Protein AF-M7BBU1-F1 (afdb_monomer_lite)

Structure (mmCIF, N/CA/C/O backbone):
data_AF-M7BBU1-F1
#
_entry.id   AF-M7BBU1-F1
#
loop_
_atom_site.group_PDB
_atom_site.id
_atom_site.type_symbol
_atom_site.label_atom_id
_atom_site.label_alt_id
_atom_site.label_comp_id
_atom_site.label_asym_id
_atom_site.label_entity_id
_atom_site.label_seq_id
_atom_site.pdbx_PDB_ins_code
_atom_site.Cartn_x
_atom_site.Cartn_y
_atom_site.Cartn_z
_atom_site.occupancy
_atom_site.B_iso_or_equiv
_atom_site.auth_seq_id
_atom_site.auth_comp_id
_atom_site.auth_asym_id
_atom_site.auth_atom_id
_atom_site.pdbx_PDB_model_num
ATOM 1 N N . MET A 1 1 ? 10.034 12.066 3.804 1.00 81.50 1 MET A N 1
ATOM 2 C CA . MET A 1 1 ? 8.831 11.232 4.017 1.00 81.50 1 MET A CA 1
ATOM 3 C C . MET A 1 1 ? 8.615 10.298 2.846 1.00 81.50 1 MET A C 1
ATOM 5 O O . MET A 1 1 ? 8.547 9.100 3.058 1.00 81.50 1 MET A O 1
ATOM 9 N N . VAL A 1 2 ? 8.531 10.840 1.636 1.00 94.06 2 VAL A N 1
ATOM 10 C CA . VAL A 1 2 ? 8.353 10.080 0.398 1.00 94.06 2 VAL A CA 1
ATOM 11 C C . VAL A 1 2 ? 9.703 9.961 -0.321 1.00 94.06 2 VAL A C 1
ATOM 13 O O . VAL A 1 2 ? 10.517 10.882 -0.220 1.00 94.06 2 VAL A O 1
ATOM 16 N N . ILE A 1 3 ? 9.943 8.841 -0.999 1.00 96.50 3 ILE A N 1
ATOM 17 C CA . ILE A 1 3 ? 11.146 8.544 -1.791 1.00 96.50 3 ILE A CA 1
ATOM 18 C C . ILE A 1 3 ? 10.752 8.112 -3.211 1.00 96.50 3 ILE A C 1
ATOM 20 O O . ILE A 1 3 ? 9.645 7.626 -3.427 1.00 96.50 3 ILE A O 1
ATOM 24 N N . ASP A 1 4 ? 11.638 8.306 -4.191 1.00 96.50 4 ASP A N 1
ATOM 25 C CA . ASP A 1 4 ? 11.482 7.700 -5.524 1.00 96.50 4 ASP A CA 1
ATOM 26 C C . ASP A 1 4 ? 11.868 6.221 -5.416 1.00 96.50 4 ASP A C 1
ATOM 28 O O . ASP A 1 4 ? 13.013 5.911 -5.083 1.00 96.50 4 ASP A O 1
ATOM 32 N N . MET A 1 5 ? 10.915 5.319 -5.654 1.00 95.56 5 MET A N 1
ATOM 33 C CA . MET A 1 5 ? 11.134 3.872 -5.572 1.00 95.56 5 MET A CA 1
ATOM 34 C C . MET A 1 5 ? 10.614 3.203 -6.853 1.00 95.56 5 MET A C 1
ATOM 36 O O . MET A 1 5 ? 9.548 2.579 -6.854 1.00 95.56 5 MET A O 1
ATOM 40 N N . PRO A 1 6 ? 11.344 3.366 -7.972 1.00 95.06 6 PRO A N 1
ATOM 41 C CA . PRO A 1 6 ? 10.903 2.898 -9.275 1.00 95.06 6 PRO A CA 1
ATOM 42 C C . PRO A 1 6 ? 10.967 1.373 -9.390 1.00 95.06 6 PRO A C 1
ATOM 44 O O . PRO A 1 6 ? 11.639 0.681 -8.620 1.00 95.06 6 PRO A O 1
ATOM 47 N N . GLU A 1 7 ? 10.296 0.845 -10.405 1.00 93.75 7 GLU A N 1
ATOM 48 C CA . GLU A 1 7 ? 10.269 -0.588 -10.674 1.00 93.75 7 GLU A CA 1
ATOM 49 C C . GLU A 1 7 ? 11.316 -1.000 -11.689 1.00 93.75 7 GLU A C 1
ATOM 51 O O . GLU A 1 7 ? 11.536 -0.323 -12.695 1.00 93.75 7 GLU A O 1
ATOM 56 N N . HIS A 1 8 ? 11.927 -2.150 -11.431 1.00 93.31 8 HIS A N 1
ATOM 57 C CA . HIS A 1 8 ? 12.935 -2.743 -12.293 1.00 93.31 8 HIS A CA 1
ATOM 58 C C . HIS A 1 8 ? 12.365 -4.036 -12.864 1.00 93.31 8 HIS A C 1
ATOM 60 O O . HIS A 1 8 ? 12.436 -5.093 -12.238 1.00 93.31 8 HIS A O 1
ATOM 66 N N . ASN A 1 9 ? 11.753 -3.924 -14.040 1.00 91.06 9 ASN A N 1
ATOM 67 C CA . ASN A 1 9 ? 11.142 -5.055 -14.724 1.00 91.06 9 ASN A CA 1
ATOM 68 C C . ASN A 1 9 ? 12.140 -5.676 -15.714 1.00 91.06 9 ASN A C 1
ATOM 70 O O . ASN A 1 9 ? 12.871 -4.944 -16.387 1.00 91.06 9 ASN A O 1
ATOM 74 N N . PRO A 1 10 ? 12.182 -7.014 -15.848 1.00 92.19 10 PRO A N 1
ATOM 75 C CA . PRO A 1 10 ? 13.014 -7.664 -16.853 1.00 92.19 10 PRO A CA 1
ATOM 76 C C . PRO A 1 10 ? 12.683 -7.167 -18.266 1.00 92.19 10 PRO A C 1
ATOM 78 O O . PRO A 1 10 ? 11.543 -7.265 -18.710 1.00 92.19 10 PRO A O 1
ATOM 81 N N . GLY A 1 11 ? 13.692 -6.669 -18.979 1.00 92.81 11 GLY A N 1
ATOM 82 C CA . GLY A 1 11 ? 13.549 -6.146 -20.343 1.00 92.81 11 GLY A CA 1
ATOM 83 C C . GLY A 1 11 ? 13.423 -4.623 -20.431 1.00 92.81 11 GLY A C 1
ATOM 84 O O . GLY A 1 11 ? 13.694 -4.071 -21.496 1.00 92.81 11 GLY A O 1
ATOM 85 N N . ASP A 1 12 ? 13.122 -3.944 -19.324 1.00 92.25 12 ASP A N 1
ATOM 86 C CA . ASP A 1 12 ? 13.142 -2.486 -19.252 1.00 92.25 12 ASP A CA 1
ATOM 87 C C . ASP A 1 12 ? 14.516 -1.984 -18.789 1.00 92.25 12 ASP A C 1
ATOM 89 O O . ASP A 1 12 ? 15.180 -2.587 -17.944 1.00 92.25 12 ASP A O 1
ATOM 93 N N . MET A 1 13 ? 14.961 -0.855 -19.345 1.00 91.88 13 MET A N 1
ATOM 94 C CA . MET A 1 13 ? 16.196 -0.202 -18.909 1.00 91.88 13 MET A CA 1
ATOM 95 C C . MET A 1 13 ? 15.904 0.867 -17.855 1.00 91.88 13 MET A C 1
ATOM 97 O O . MET A 1 13 ? 15.121 1.787 -18.090 1.00 91.88 13 MET A O 1
ATOM 101 N N . GLY A 1 14 ? 16.614 0.792 -16.728 1.00 93.75 14 GLY A N 1
ATOM 102 C CA . GLY A 1 14 ? 16.510 1.759 -15.635 1.00 93.75 14 GLY A CA 1
ATOM 103 C C . GLY A 1 14 ? 15.270 1.567 -14.758 1.00 93.75 14 GLY A C 1
ATOM 104 O O . GLY A 1 14 ? 14.649 0.508 -14.751 1.00 93.75 14 GLY A O 1
ATOM 105 N N . GLY A 1 15 ? 14.941 2.604 -13.987 1.00 93.56 15 GLY A N 1
ATOM 106 C CA . GLY A 1 15 ? 13.779 2.621 -13.105 1.00 93.56 15 GLY A CA 1
ATOM 107 C C . GLY A 1 15 ? 12.522 3.093 -13.834 1.00 93.56 15 GLY A C 1
ATOM 108 O O . GLY A 1 15 ? 12.443 4.240 -14.278 1.00 93.56 15 GLY A O 1
ATOM 109 N N . THR A 1 16 ? 11.526 2.219 -13.925 1.00 94.75 16 THR A N 1
ATOM 110 C CA . THR A 1 16 ? 10.236 2.496 -14.565 1.00 94.75 16 THR A CA 1
ATOM 111 C C . THR A 1 16 ? 9.189 2.997 -13.567 1.00 94.75 16 THR A C 1
ATOM 113 O O . THR A 1 16 ? 9.319 2.843 -12.351 1.00 94.75 16 THR A O 1
ATOM 116 N N . MET A 1 17 ? 8.137 3.637 -14.085 1.00 94.81 17 MET A N 1
ATOM 117 C CA . MET A 1 17 ? 6.974 4.034 -13.289 1.00 94.81 17 MET A CA 1
ATOM 118 C C . MET A 1 17 ? 6.185 2.801 -12.848 1.00 94.81 17 MET A C 1
ATOM 120 O O . MET A 1 17 ? 5.950 1.907 -13.660 1.00 94.81 17 MET A O 1
ATOM 124 N N . ARG A 1 18 ? 5.667 2.810 -11.615 1.00 95.38 18 ARG A N 1
ATOM 125 C CA . ARG A 1 18 ? 4.660 1.840 -11.185 1.00 95.38 18 ARG A CA 1
ATOM 126 C C . ARG A 1 18 ? 3.361 2.134 -11.923 1.00 95.38 18 ARG A C 1
ATOM 128 O O . ARG A 1 18 ? 2.626 3.076 -11.611 1.00 95.38 18 ARG A O 1
ATOM 135 N N . LEU A 1 19 ? 3.133 1.356 -12.975 1.00 95.62 19 LEU A N 1
ATOM 136 C CA . LEU A 1 19 ? 2.059 1.565 -13.935 1.00 95.62 19 LEU A CA 1
ATOM 137 C C . LEU A 1 19 ? 1.244 0.285 -14.130 1.00 95.62 19 LEU A C 1
ATOM 139 O O . LEU A 1 19 ? 1.791 -0.817 -14.221 1.00 95.62 19 LEU A O 1
ATOM 143 N N . GLY A 1 20 ? -0.072 0.449 -14.251 1.00 96.06 20 GLY A N 1
ATOM 144 C CA . GLY A 1 20 ? -0.993 -0.628 -14.604 1.00 96.06 20 GLY A CA 1
ATOM 145 C C . GLY A 1 20 ? -1.667 -1.274 -13.400 1.00 96.06 20 GLY A C 1
ATOM 146 O O . GLY A 1 20 ? -1.657 -0.729 -12.300 1.00 96.06 20 GLY A O 1
ATOM 147 N N . LYS A 1 21 ? -2.318 -2.413 -13.644 1.00 97.44 21 LYS A N 1
ATOM 148 C CA . LYS A 1 21 ? -3.099 -3.136 -12.638 1.00 97.44 21 LYS A CA 1
ATOM 149 C C . LYS A 1 21 ? -2.161 -3.802 -11.631 1.00 97.44 21 LYS A C 1
ATOM 151 O O . LYS A 1 21 ? -1.306 -4.579 -12.050 1.00 97.44 21 LYS A O 1
ATOM 156 N N . ARG A 1 22 ? -2.318 -3.510 -10.339 1.00 97.25 22 ARG A N 1
ATOM 157 C CA . ARG A 1 22 ? -1.552 -4.111 -9.237 1.00 97.25 22 ARG A CA 1
ATOM 158 C C . ARG A 1 22 ? -2.477 -4.601 -8.149 1.00 97.25 22 ARG A C 1
ATOM 160 O O . ARG A 1 22 ? -3.561 -4.063 -7.962 1.00 97.25 22 ARG A O 1
ATOM 167 N N . ARG A 1 23 ? -2.023 -5.638 -7.456 1.00 98.19 23 ARG A N 1
ATOM 168 C CA . ARG A 1 23 ? -2.718 -6.202 -6.311 1.00 98.19 23 ARG A CA 1
ATOM 169 C C . ARG A 1 23 ? -2.256 -5.513 -5.036 1.00 98.19 23 ARG A C 1
ATOM 171 O O . ARG A 1 23 ? -1.056 -5.475 -4.763 1.00 98.19 23 ARG A O 1
ATOM 178 N N . THR A 1 24 ? -3.225 -5.067 -4.254 1.00 98.50 24 THR A N 1
ATOM 179 C CA . THR A 1 24 ? -3.037 -4.536 -2.908 1.00 98.50 24 THR A CA 1
ATOM 180 C C . THR A 1 24 ? -3.747 -5.455 -1.929 1.00 98.50 24 THR A C 1
ATOM 182 O O . THR A 1 24 ? -4.940 -5.708 -2.067 1.00 98.50 24 THR A O 1
ATOM 185 N N . VAL A 1 25 ? -3.008 -5.979 -0.959 1.00 98.50 25 VAL A N 1
ATOM 186 C CA . VAL A 1 25 ? -3.489 -6.915 0.058 1.00 98.50 25 VAL A CA 1
ATOM 187 C C . VAL A 1 25 ? -3.830 -6.136 1.323 1.00 98.50 25 VAL A C 1
ATOM 189 O O . VAL A 1 25 ? -3.014 -5.337 1.800 1.00 98.50 25 VAL A O 1
ATOM 192 N N . PHE A 1 26 ? -5.017 -6.368 1.880 1.00 98.31 26 PHE A N 1
ATOM 193 C CA . PHE A 1 26 ? -5.406 -5.777 3.156 1.00 98.31 26 PHE A CA 1
ATOM 194 C C . PHE A 1 26 ? -4.649 -6.437 4.315 1.00 98.31 26 PHE A C 1
ATOM 196 O O . PHE A 1 26 ? -4.406 -7.641 4.339 1.00 98.31 26 PHE A O 1
ATOM 203 N N . LYS A 1 27 ? -4.244 -5.628 5.296 1.00 96.50 27 LYS A N 1
ATOM 204 C CA . LYS A 1 27 ? -3.483 -6.064 6.479 1.00 96.50 27 LYS A CA 1
ATOM 205 C C . LYS A 1 27 ? -4.339 -6.240 7.729 1.00 96.50 27 LYS A C 1
ATOM 207 O O . LYS A 1 27 ? -3.851 -6.798 8.706 1.00 96.50 27 LYS A O 1
ATOM 212 N N . THR A 1 28 ? -5.568 -5.741 7.709 1.00 94.62 28 THR A N 1
ATOM 213 C CA . THR A 1 28 ? -6.494 -5.753 8.841 1.00 94.62 28 THR A CA 1
ATOM 214 C C . THR A 1 28 ? -7.916 -5.967 8.341 1.00 94.62 28 THR A C 1
ATOM 216 O O . THR A 1 28 ? -8.280 -5.491 7.264 1.00 94.62 28 THR A O 1
ATOM 219 N N . GLU A 1 29 ? -8.723 -6.660 9.139 1.00 94.81 29 GLU A N 1
ATOM 220 C CA . GLU A 1 29 ? -10.165 -6.772 8.913 1.00 94.81 29 GLU A CA 1
ATOM 221 C C . GLU A 1 29 ? -10.899 -5.478 9.293 1.00 94.81 29 GLU A C 1
ATOM 223 O O . GLU A 1 29 ? -11.959 -5.165 8.750 1.00 94.81 29 GLU A O 1
ATOM 228 N N . ASP A 1 30 ? -10.306 -4.691 10.194 1.00 94.50 30 ASP A N 1
ATOM 229 C CA . ASP A 1 30 ? -10.816 -3.385 10.597 1.00 94.50 30 ASP A CA 1
ATOM 230 C C . ASP A 1 30 ? -10.319 -2.288 9.650 1.00 94.50 30 ASP A C 1
ATOM 232 O O . ASP A 1 30 ? -9.487 -1.455 10.001 1.00 94.50 30 ASP A O 1
ATOM 236 N N . SER A 1 31 ? -10.798 -2.343 8.409 1.00 96.44 31 SER A N 1
ATOM 237 C CA . SER A 1 31 ? -10.626 -1.289 7.410 1.00 96.44 31 SER A CA 1
ATOM 238 C C . SER A 1 31 ? -11.993 -0.883 6.878 1.00 96.44 31 SER A C 1
ATOM 240 O O . SER A 1 31 ? -12.823 -1.728 6.527 1.00 96.44 31 SER A O 1
ATOM 242 N N . VAL A 1 32 ? -12.241 0.425 6.812 1.00 96.12 32 VAL A N 1
ATOM 243 C CA . VAL A 1 32 ? -13.453 0.957 6.174 1.00 96.12 32 VAL A CA 1
ATOM 244 C C . VAL A 1 32 ? -13.440 0.614 4.689 1.00 96.12 32 VAL A C 1
ATOM 246 O O . VAL A 1 32 ? -14.460 0.185 4.151 1.00 96.12 32 VAL A O 1
ATOM 249 N N . LEU A 1 33 ? -12.284 0.758 4.036 1.00 97.12 33 LEU A N 1
ATOM 250 C CA . LEU A 1 33 ? -12.165 0.482 2.612 1.00 97.12 33 LEU A CA 1
ATOM 251 C C . LEU A 1 33 ? -12.401 -1.000 2.299 1.00 97.12 33 LEU A C 1
ATOM 253 O O . LEU A 1 33 ? -13.145 -1.299 1.371 1.00 97.12 33 LEU A O 1
ATOM 257 N N . ARG A 1 34 ? -11.863 -1.926 3.102 1.00 97.81 34 ARG A N 1
ATOM 258 C CA . ARG A 1 34 ? -12.116 -3.368 2.938 1.00 97.81 34 ARG A CA 1
ATOM 259 C C . ARG A 1 34 ? -13.611 -3.701 2.959 1.00 97.81 34 ARG A C 1
ATOM 261 O O . ARG A 1 34 ? -14.092 -4.403 2.073 1.00 97.81 34 ARG A O 1
ATOM 268 N N . LYS A 1 35 ? -14.358 -3.132 3.908 1.00 97.69 35 LYS A N 1
ATOM 269 C CA . LYS A 1 35 ? -15.817 -3.315 4.008 1.00 97.69 35 LYS A CA 1
ATOM 270 C C . LYS A 1 35 ? -16.543 -2.803 2.760 1.00 97.69 35 LYS A C 1
ATOM 272 O O . LYS A 1 35 ? -17.483 -3.435 2.290 1.00 97.69 35 LYS A O 1
ATOM 277 N N . LEU A 1 36 ? -16.089 -1.685 2.184 1.00 97.88 36 LEU A N 1
ATOM 278 C CA . LEU A 1 36 ? -16.648 -1.145 0.936 1.00 97.88 36 LEU A CA 1
ATOM 279 C C . LEU A 1 36 ? -16.370 -2.037 -0.281 1.00 97.88 36 LEU A C 1
ATOM 281 O O . LEU A 1 36 ? -17.187 -2.077 -1.197 1.00 97.88 36 LEU A O 1
ATOM 285 N N . TYR A 1 37 ? -15.256 -2.768 -0.276 1.00 97.12 37 TYR A N 1
ATOM 286 C CA . TYR A 1 37 ? -14.922 -3.759 -1.302 1.00 97.12 37 TYR A CA 1
ATOM 287 C C . TYR A 1 37 ? -15.529 -5.148 -1.046 1.00 97.12 37 TYR A C 1
ATOM 289 O O . TYR A 1 37 ? -15.212 -6.081 -1.776 1.00 97.12 37 TYR A O 1
ATOM 297 N N . GLY A 1 38 ? -16.421 -5.300 -0.061 1.00 97.69 38 GLY A N 1
ATOM 298 C CA . GLY A 1 38 ? -17.111 -6.567 0.201 1.00 97.69 38 GLY A CA 1
ATOM 299 C C . GLY A 1 38 ? -16.307 -7.563 1.037 1.00 97.69 38 GLY A C 1
ATOM 300 O O . GLY A 1 38 ? -16.484 -8.764 0.876 1.00 97.69 38 GLY A O 1
ATOM 301 N N . ASP A 1 39 ? -15.437 -7.068 1.922 1.00 97.69 39 ASP A N 1
ATOM 302 C CA . ASP A 1 39 ? -14.622 -7.873 2.843 1.00 97.69 39 ASP A CA 1
ATOM 303 C C . ASP A 1 39 ? -13.596 -8.806 2.170 1.00 97.69 39 ASP A C 1
ATOM 305 O O . ASP A 1 39 ? -13.077 -9.731 2.794 1.00 97.69 39 ASP A O 1
ATOM 309 N N . GLU A 1 40 ? -13.230 -8.510 0.923 1.00 97.56 40 GLU A N 1
ATOM 310 C CA . GLU A 1 40 ? -12.171 -9.204 0.187 1.00 97.56 40 GLU A CA 1
ATOM 311 C C . GLU A 1 40 ? -10.790 -9.040 0.855 1.00 97.56 40 GLU A C 1
ATOM 313 O O . GLU A 1 40 ? -10.487 -8.027 1.496 1.00 97.56 40 GLU A O 1
ATOM 318 N N . ASP A 1 41 ? -9.913 -10.030 0.678 1.00 97.62 41 ASP A N 1
ATOM 319 C CA . ASP A 1 41 ? -8.545 -10.005 1.228 1.00 97.62 41 ASP A CA 1
ATOM 320 C C . ASP A 1 41 ? -7.597 -9.107 0.419 1.00 97.62 41 ASP A C 1
ATOM 322 O O . ASP A 1 41 ? -6.551 -8.662 0.905 1.00 97.62 41 ASP A O 1
ATOM 326 N N . PHE A 1 42 ? -7.946 -8.832 -0.837 1.00 98.25 42 PHE A N 1
ATOM 327 C CA . PHE A 1 42 ? -7.169 -7.985 -1.727 1.00 98.25 42 PHE A CA 1
ATOM 328 C C . PHE A 1 42 ? -8.060 -7.259 -2.732 1.00 98.25 42 PHE A C 1
ATOM 330 O O . PHE A 1 42 ? -9.156 -7.700 -3.062 1.00 98.25 42 PHE A O 1
ATOM 337 N N . VAL A 1 43 ? -7.533 -6.169 -3.279 1.00 98.12 43 VAL A N 1
ATOM 338 C CA . VAL A 1 43 ? -8.120 -5.438 -4.406 1.00 98.12 43 VAL A CA 1
ATOM 339 C C . VAL A 1 43 ? -7.100 -5.315 -5.522 1.00 98.12 43 VAL A C 1
ATOM 341 O O . VAL A 1 43 ? -5.889 -5.379 -5.290 1.00 98.12 43 VAL A O 1
ATOM 344 N N . GLU A 1 44 ? -7.577 -5.155 -6.752 1.00 98.19 44 GLU A N 1
ATOM 345 C CA . GLU A 1 44 ? -6.705 -4.947 -7.899 1.00 98.19 44 GLU A CA 1
ATOM 346 C C . GLU A 1 44 ? -7.047 -3.645 -8.613 1.00 98.19 44 GLU A C 1
ATOM 348 O O . GLU A 1 44 ? -8.024 -3.570 -9.353 1.00 98.19 44 GLU A O 1
ATOM 353 N N . GLU A 1 45 ? -6.192 -2.644 -8.434 1.00 98.12 45 GLU A N 1
ATOM 354 C CA . GLU A 1 45 ? -6.419 -1.284 -8.915 1.00 98.12 45 GLU A CA 1
ATOM 355 C C . GLU A 1 45 ? -5.319 -0.822 -9.870 1.00 98.12 45 GLU A C 1
ATOM 357 O O . GLU A 1 45 ? -4.282 -1.471 -10.036 1.00 98.12 45 GLU A O 1
ATOM 362 N N . ARG A 1 46 ? -5.560 0.289 -10.574 1.00 97.81 46 ARG A N 1
ATOM 363 C CA . ARG A 1 46 ? -4.591 0.852 -11.525 1.00 97.81 46 ARG A CA 1
ATOM 364 C C . ARG A 1 46 ? -3.690 1.875 -10.843 1.00 97.81 46 ARG A C 1
ATOM 366 O O . ARG A 1 46 ? -4.154 2.913 -10.389 1.00 97.81 46 ARG A O 1
ATOM 373 N N . HIS A 1 47 ? -2.386 1.630 -10.891 1.00 97.62 47 HIS A N 1
ATOM 374 C CA . HIS A 1 47 ? -1.361 2.538 -10.389 1.00 97.62 47 HIS A CA 1
ATOM 375 C C . HIS A 1 47 ? -0.771 3.339 -11.551 1.00 97.62 47 HIS A C 1
ATOM 377 O O . HIS A 1 47 ? -0.706 2.864 -12.692 1.00 97.62 47 HIS A O 1
ATOM 383 N N . ARG A 1 48 ? -0.372 4.578 -11.264 1.00 96.81 48 ARG A N 1
ATOM 384 C CA . ARG A 1 48 ? 0.376 5.450 -12.177 1.00 96.81 48 ARG A CA 1
ATOM 385 C C . ARG A 1 48 ? 1.147 6.482 -11.362 1.00 96.81 48 ARG A C 1
ATOM 387 O O . ARG A 1 48 ? 0.788 7.657 -11.327 1.00 96.81 48 ARG A O 1
ATOM 394 N N . HIS A 1 49 ? 2.179 6.027 -10.665 1.00 96.69 49 HIS A N 1
ATOM 395 C CA . HIS A 1 49 ? 3.013 6.876 -9.816 1.00 96.69 49 HIS A CA 1
ATOM 396 C C . HIS A 1 49 ? 4.442 6.318 -9.713 1.00 96.69 49 HIS A C 1
ATOM 398 O O . HIS A 1 49 ? 4.752 5.264 -10.266 1.00 96.69 49 HIS A O 1
ATOM 404 N N . ARG A 1 50 ? 5.350 7.088 -9.112 1.00 95.56 50 ARG A N 1
ATOM 405 C CA . ARG A 1 50 ? 6.774 6.725 -8.939 1.00 95.56 50 ARG A CA 1
ATOM 406 C C . ARG A 1 50 ? 7.245 6.773 -7.491 1.00 95.56 50 ARG A C 1
ATOM 408 O O . ARG A 1 50 ? 8.313 6.269 -7.161 1.00 95.56 50 ARG A O 1
ATOM 415 N N . TYR A 1 51 ? 6.483 7.472 -6.668 1.00 96.88 51 TYR A N 1
ATOM 416 C CA . TYR A 1 51 ? 6.910 7.896 -5.359 1.00 96.88 51 TYR A CA 1
ATOM 417 C C . TYR A 1 51 ? 6.173 7.083 -4.313 1.00 96.88 51 TYR A C 1
ATOM 419 O O . TYR A 1 51 ? 4.955 6.961 -4.380 1.00 96.88 51 TYR A O 1
ATOM 427 N N . GLU A 1 52 ? 6.922 6.592 -3.340 1.00 97.44 52 GLU A N 1
ATOM 428 C CA . GLU A 1 52 ? 6.429 5.715 -2.287 1.00 97.44 52 GLU A CA 1
ATOM 429 C C . GLU A 1 52 ? 6.770 6.316 -0.925 1.00 97.44 52 GLU A C 1
ATOM 431 O O . GLU A 1 52 ? 7.732 7.082 -0.782 1.00 97.44 52 GLU A O 1
ATOM 436 N N . VAL A 1 53 ? 6.000 5.980 0.110 1.00 96.94 53 VAL A N 1
ATOM 437 C CA . VAL A 1 53 ? 6.406 6.319 1.480 1.00 96.94 53 VAL A CA 1
ATOM 438 C C . VAL A 1 53 ? 7.717 5.602 1.811 1.00 96.94 53 VAL A C 1
ATOM 440 O O . VAL A 1 53 ? 7.874 4.432 1.477 1.00 96.94 53 VAL A O 1
ATOM 443 N N . ASN A 1 54 ? 8.663 6.287 2.464 1.00 96.50 54 ASN A N 1
ATOM 444 C CA . ASN A 1 54 ? 9.876 5.633 2.953 1.00 96.50 54 ASN A CA 1
ATOM 445 C C . ASN A 1 54 ? 9.480 4.570 4.001 1.00 96.50 54 ASN A C 1
ATOM 447 O O . ASN A 1 54 ? 8.953 4.965 5.049 1.00 96.50 54 ASN A O 1
A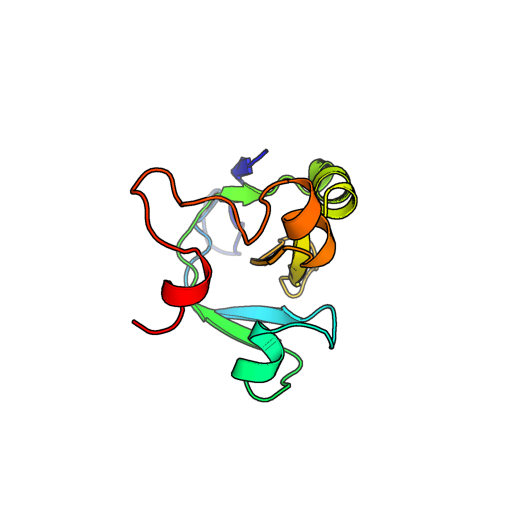TOM 451 N N . PRO A 1 55 ? 9.759 3.270 3.770 1.00 94.12 55 PRO A N 1
ATOM 452 C CA . PRO A 1 55 ? 9.465 2.203 4.727 1.00 94.12 55 PRO A CA 1
ATOM 453 C C . PRO A 1 55 ? 10.079 2.438 6.113 1.00 94.12 55 PRO A C 1
ATOM 455 O O . PRO A 1 55 ? 9.491 2.058 7.118 1.00 94.12 55 PRO A O 1
ATOM 458 N N . GLU A 1 56 ? 11.216 3.135 6.200 1.00 95.62 56 GLU A N 1
ATOM 459 C CA . GLU A 1 56 ? 11.863 3.466 7.479 1.00 95.62 56 GLU A CA 1
ATOM 460 C C . GLU A 1 56 ? 11.030 4.417 8.354 1.00 95.62 56 GLU A C 1
ATOM 462 O O . GLU A 1 56 ? 11.237 4.494 9.562 1.00 95.62 56 GLU A O 1
ATOM 467 N N . LEU A 1 57 ? 10.091 5.158 7.758 1.00 95.00 57 LEU A N 1
ATOM 468 C CA . LEU A 1 57 ? 9.272 6.147 8.458 1.00 95.00 57 LEU A CA 1
ATOM 469 C C . LEU A 1 57 ? 7.872 5.632 8.807 1.00 95.00 57 LEU A C 1
ATOM 471 O O . LEU A 1 57 ? 7.131 6.342 9.485 1.00 95.00 57 LEU A O 1
ATOM 475 N N . THR A 1 58 ? 7.486 4.428 8.369 1.00 94.19 58 THR A N 1
ATOM 476 C CA . THR A 1 58 ? 6.110 3.935 8.545 1.00 94.19 58 THR A CA 1
ATOM 477 C C . THR A 1 58 ? 5.746 3.772 10.015 1.00 94.19 58 THR A C 1
ATOM 479 O O . THR A 1 58 ? 4.655 4.176 10.406 1.00 94.19 58 THR A O 1
ATOM 482 N N . GLY A 1 59 ? 6.681 3.299 10.847 1.00 94.19 59 GLY A N 1
ATOM 483 C CA . GLY A 1 59 ? 6.466 3.174 12.293 1.00 94.19 59 GLY A CA 1
ATOM 484 C C . GLY A 1 59 ? 6.122 4.512 12.956 1.00 94.19 59 GLY A C 1
ATOM 485 O O . GLY A 1 59 ? 5.153 4.599 13.702 1.00 94.19 59 GLY A O 1
ATOM 486 N N . CYS A 1 60 ? 6.824 5.592 12.595 1.00 94.44 60 CYS A N 1
ATOM 487 C CA . CYS A 1 60 ? 6.550 6.930 13.132 1.00 94.44 60 CYS A CA 1
ATOM 488 C C . CYS A 1 60 ? 5.161 7.472 12.750 1.00 94.44 60 CYS A C 1
ATOM 490 O O . CYS A 1 60 ? 4.639 8.358 13.431 1.00 94.44 60 CYS A O 1
ATOM 492 N N . PHE A 1 61 ? 4.588 7.008 11.636 1.00 93.81 61 PHE A N 1
ATOM 493 C CA . PHE A 1 61 ? 3.230 7.365 11.225 1.00 93.81 61 PHE A CA 1
ATOM 494 C C . PHE A 1 61 ? 2.184 6.531 11.961 1.00 93.81 61 PHE A C 1
ATOM 496 O O . PHE A 1 61 ? 1.205 7.094 12.452 1.00 93.81 61 PHE A O 1
ATOM 503 N N . GLU A 1 62 ? 2.423 5.227 12.097 1.00 93.56 62 GLU A N 1
ATOM 504 C CA . GLU A 1 62 ? 1.535 4.316 12.824 1.00 93.56 62 GLU A CA 1
ATOM 505 C C . GLU A 1 62 ? 1.436 4.694 14.310 1.00 93.56 62 GLU A C 1
ATOM 507 O O . GLU A 1 62 ? 0.332 4.750 14.844 1.00 93.56 62 GLU A O 1
ATOM 512 N N . GLU A 1 63 ? 2.547 5.081 14.950 1.00 93.06 63 GLU A N 1
ATOM 513 C CA . GLU A 1 63 ? 2.569 5.614 16.327 1.00 93.06 63 GLU A CA 1
ATOM 514 C C . GLU A 1 63 ? 1.699 6.869 16.510 1.00 93.06 63 GLU A C 1
ATOM 516 O O . GLU A 1 63 ? 1.228 7.154 17.608 1.00 93.06 63 GLU A O 1
ATOM 521 N N . LYS A 1 64 ? 1.481 7.628 15.432 1.00 91.81 64 LYS A N 1
ATOM 522 C CA . LYS A 1 64 ? 0.651 8.842 15.412 1.00 91.81 64 LYS A CA 1
ATOM 523 C C . LYS A 1 64 ? -0.754 8.585 14.866 1.00 91.81 64 LYS A C 1
ATOM 525 O O . LYS A 1 64 ? -1.450 9.537 14.515 1.00 91.81 64 LYS A O 1
ATOM 530 N N . GLY A 1 65 ? -1.160 7.320 14.762 1.00 92.00 65 GLY A N 1
ATOM 531 C CA . GLY A 1 65 ? -2.504 6.909 14.359 1.00 92.00 65 GLY A CA 1
ATOM 532 C C . GLY A 1 65 ? -2.758 6.814 12.864 1.00 92.00 65 GLY A C 1
ATOM 533 O O . GLY A 1 65 ? -3.896 6.558 12.473 1.00 92.00 65 GLY A O 1
ATOM 534 N N . LEU A 1 66 ? -1.751 7.025 12.015 1.00 93.94 66 LEU A N 1
ATOM 535 C CA . LEU A 1 66 ? -1.892 6.814 10.578 1.00 93.94 66 LEU A CA 1
ATOM 536 C C . LEU A 1 66 ? -1.576 5.348 10.260 1.00 93.94 66 LEU A C 1
ATOM 538 O O . LEU A 1 66 ? -0.417 4.965 10.121 1.00 93.94 66 LEU A O 1
ATOM 542 N N . LYS A 1 67 ? -2.617 4.520 10.180 1.00 95.0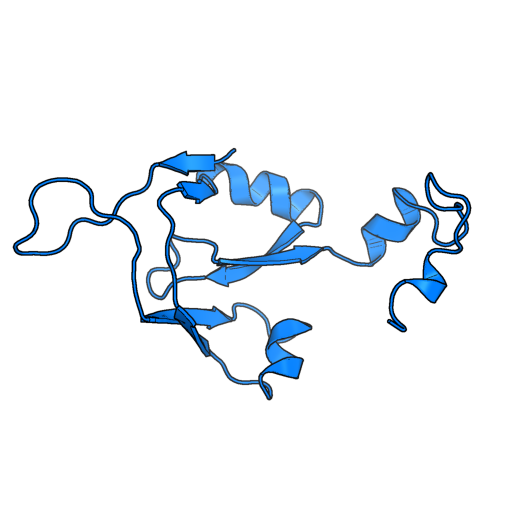6 67 LYS A N 1
ATOM 543 C CA . LYS A 1 67 ? -2.506 3.069 10.004 1.00 95.06 67 LYS A CA 1
ATOM 544 C C . LYS A 1 67 ? -2.368 2.715 8.526 1.00 95.06 67 LYS A C 1
ATOM 546 O O . LYS A 1 67 ? -3.182 3.144 7.710 1.00 95.06 67 LYS A O 1
ATOM 551 N N . PHE A 1 68 ? -1.387 1.885 8.175 1.00 96.62 68 PHE A N 1
ATOM 552 C CA . PHE A 1 68 ? -1.253 1.338 6.821 1.00 96.62 68 PHE A CA 1
ATOM 553 C C . PHE A 1 68 ? -2.061 0.043 6.688 1.00 96.62 68 PHE A C 1
ATOM 555 O O . PHE A 1 68 ? -1.613 -1.036 7.082 1.00 96.62 68 PHE A O 1
ATOM 562 N N . VAL A 1 69 ? -3.266 0.151 6.131 1.00 97.50 69 VAL A N 1
ATOM 563 C CA . VAL A 1 69 ? -4.234 -0.955 6.050 1.00 97.50 69 VAL A CA 1
ATOM 564 C C . VAL A 1 69 ? -4.101 -1.796 4.782 1.00 97.50 69 VAL A C 1
ATOM 566 O O . VAL A 1 69 ? -4.638 -2.899 4.740 1.00 97.50 69 VAL A O 1
ATOM 569 N N . GLY A 1 70 ? -3.372 -1.320 3.769 1.00 97.69 70 GLY A N 1
ATOM 570 C CA . GLY A 1 70 ? -3.143 -2.042 2.516 1.00 97.69 70 GLY A CA 1
ATOM 571 C C . GLY A 1 70 ? -1.699 -1.936 2.042 1.00 97.69 70 GLY A C 1
ATOM 572 O O . GLY A 1 70 ? -1.088 -0.869 2.139 1.00 97.69 70 GLY A O 1
ATOM 573 N N . ARG A 1 71 ? -1.151 -3.045 1.537 1.00 97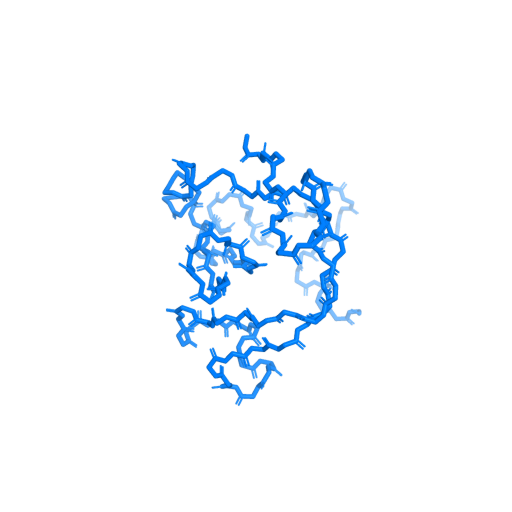.75 71 ARG A N 1
ATOM 574 C CA . ARG A 1 71 ? 0.239 -3.148 1.060 1.00 97.75 71 ARG A CA 1
ATOM 575 C C . ARG A 1 71 ? 0.319 -3.895 -0.263 1.00 97.75 71 ARG A C 1
ATOM 577 O O . ARG A 1 71 ? -0.589 -4.654 -0.596 1.00 97.75 71 ARG A O 1
ATOM 584 N N . ASP A 1 72 ? 1.409 -3.715 -0.998 1.00 96.88 72 ASP A N 1
ATOM 585 C CA . ASP A 1 72 ? 1.683 -4.563 -2.158 1.00 96.88 72 ASP A CA 1
ATOM 586 C C . ASP A 1 72 ? 1.950 -6.026 -1.753 1.00 96.88 72 ASP A C 1
ATOM 588 O O . ASP A 1 72 ? 2.080 -6.370 -0.576 1.00 96.88 72 ASP A O 1
ATOM 592 N N . THR A 1 73 ? 2.019 -6.918 -2.741 1.00 96.31 73 THR A N 1
ATOM 593 C CA . THR A 1 73 ? 2.202 -8.363 -2.519 1.00 96.31 73 THR A CA 1
ATOM 594 C C . THR A 1 73 ? 3.534 -8.722 -1.860 1.00 96.31 73 THR A C 1
ATOM 596 O O . THR A 1 73 ? 3.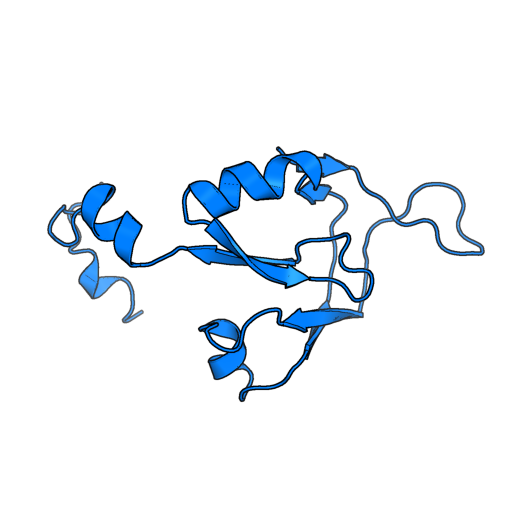635 -9.765 -1.223 1.00 96.31 73 THR A O 1
ATOM 599 N N . GLU A 1 74 ? 4.549 -7.872 -2.012 1.00 94.25 74 GLU A N 1
ATOM 600 C CA . GLU A 1 74 ? 5.867 -8.027 -1.383 1.00 94.25 74 GLU A CA 1
ATOM 601 C C . GLU A 1 74 ? 5.913 -7.409 0.026 1.00 94.25 74 GLU A C 1
ATOM 603 O O . GLU A 1 74 ? 6.845 -7.660 0.788 1.00 94.25 74 GLU A O 1
ATOM 608 N N . GLY A 1 75 ? 4.907 -6.608 0.392 1.00 92.94 75 GLY A N 1
ATOM 609 C CA . GLY A 1 75 ? 4.827 -5.886 1.659 1.00 92.94 75 GLY A CA 1
ATOM 610 C C . GLY A 1 75 ? 5.790 -4.702 1.777 1.00 92.94 75 GLY A C 1
ATOM 611 O O . GLY A 1 75 ? 5.933 -4.160 2.874 1.00 92.94 75 GLY A O 1
ATOM 612 N N . SER A 1 76 ? 6.445 -4.315 0.680 1.00 91.94 76 SER A N 1
ATOM 613 C CA . SER A 1 76 ? 7.452 -3.250 0.630 1.00 91.94 76 SER A CA 1
ATOM 614 C C . SER A 1 76 ? 6.832 -1.867 0.429 1.00 91.94 76 SER A C 1
ATOM 616 O O . SER A 1 76 ? 7.372 -0.873 0.913 1.00 91.94 76 SER A O 1
ATOM 618 N N . ARG A 1 77 ? 5.678 -1.804 -0.247 1.00 96.50 77 ARG A N 1
ATOM 619 C CA . ARG A 1 77 ? 4.949 -0.564 -0.535 1.00 96.50 77 ARG A CA 1
ATOM 620 C C . ARG A 1 77 ? 3.692 -0.493 0.306 1.00 96.50 77 ARG A C 1
ATOM 622 O O . ARG A 1 77 ? 2.918 -1.450 0.369 1.00 96.50 77 ARG A O 1
ATOM 629 N N . MET A 1 78 ? 3.485 0.659 0.933 1.00 97.44 78 MET A N 1
ATOM 630 C CA . MET A 1 78 ? 2.251 0.952 1.649 1.00 97.44 78 MET A CA 1
ATOM 631 C C . MET A 1 78 ? 1.296 1.685 0.709 1.00 97.44 78 MET A C 1
ATOM 633 O O . MET A 1 78 ? 1.600 2.786 0.262 1.00 97.44 78 MET A O 1
ATOM 637 N N . GLU A 1 79 ? 0.152 1.075 0.417 1.00 97.25 79 GLU A N 1
ATOM 638 C CA . GLU A 1 79 ? -0.737 1.506 -0.671 1.00 97.25 79 GLU A CA 1
ATOM 639 C C . GLU A 1 79 ? -2.005 2.197 -0.142 1.00 97.25 79 GLU A C 1
ATOM 641 O O . GLU A 1 79 ? -2.536 3.100 -0.784 1.00 97.25 79 GLU A O 1
ATOM 646 N N . ILE A 1 80 ? -2.501 1.794 1.037 1.00 98.00 80 ILE A N 1
ATOM 647 C CA . ILE A 1 80 ? -3.740 2.330 1.625 1.00 98.00 80 ILE A CA 1
ATOM 648 C C . ILE A 1 80 ? -3.483 2.735 3.078 1.00 98.00 80 ILE A C 1
ATOM 650 O O . ILE A 1 80 ? -2.970 1.938 3.869 1.00 98.00 80 ILE A O 1
ATOM 654 N N . ILE A 1 81 ? -3.882 3.961 3.428 1.00 96.81 81 ILE A N 1
ATOM 655 C CA . ILE A 1 81 ? -3.822 4.520 4.783 1.00 96.81 81 ILE A CA 1
ATOM 656 C C . ILE A 1 81 ? -5.219 4.807 5.327 1.00 96.81 81 ILE A C 1
ATOM 658 O O . ILE A 1 81 ? -6.088 5.282 4.599 1.00 96.81 81 ILE A O 1
ATOM 662 N N . GLU A 1 82 ? -5.407 4.586 6.623 1.00 95.81 82 GLU A N 1
ATOM 663 C CA . GLU A 1 82 ? -6.585 5.016 7.375 1.00 95.81 82 GLU A CA 1
ATOM 664 C C . GLU A 1 82 ? -6.144 5.726 8.661 1.00 95.81 82 GLU A C 1
ATOM 666 O O . GLU A 1 82 ? -5.161 5.344 9.297 1.00 95.81 82 GLU A O 1
ATOM 671 N N . LEU A 1 83 ? -6.856 6.790 9.039 1.00 93.56 83 LEU A N 1
ATOM 672 C CA . LEU A 1 83 ? -6.581 7.533 10.267 1.00 93.56 83 LEU A CA 1
ATOM 673 C C . LEU A 1 83 ? -7.407 6.964 11.422 1.00 93.56 83 LEU A C 1
ATOM 675 O O . LEU A 1 83 ? -8.618 6.771 11.304 1.00 93.56 83 LEU A O 1
ATOM 679 N N . GLU A 1 84 ? -6.763 6.745 12.560 1.00 86.81 84 GLU A N 1
ATOM 680 C CA . GLU A 1 84 ? -7.428 6.288 13.771 1.00 86.81 84 GLU A CA 1
ATOM 681 C C . GLU A 1 84 ? -8.406 7.338 14.320 1.00 86.81 84 GLU A C 1
ATOM 683 O O . GLU A 1 84 ? -8.034 8.472 14.626 1.00 86.81 84 GLU A O 1
ATOM 688 N N . ARG A 1 85 ? -9.677 6.943 14.484 1.00 72.94 85 ARG A N 1
ATOM 689 C CA . ARG A 1 85 ? -10.756 7.842 14.930 1.00 72.94 85 ARG A CA 1
ATOM 690 C C . ARG A 1 85 ? -10.489 8.482 16.3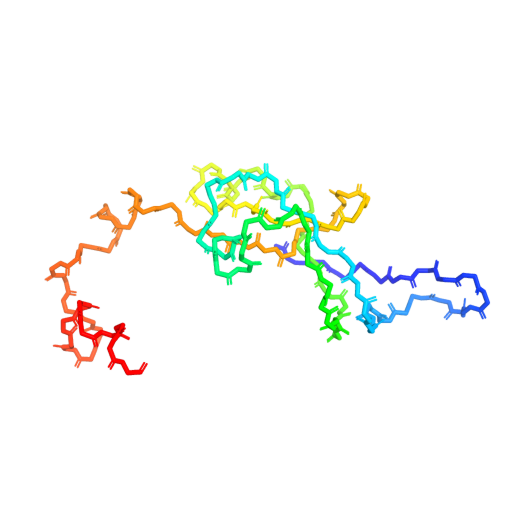00 1.00 72.94 85 ARG A C 1
ATOM 692 O O . ARG A 1 85 ? -10.796 9.656 16.468 1.00 72.94 85 ARG A O 1
ATOM 699 N N . GLY A 1 86 ? -9.874 7.768 17.247 1.00 64.75 86 GLY A N 1
ATOM 700 C CA . GLY A 1 86 ? -9.635 8.280 18.607 1.00 64.75 86 GLY A CA 1
ATOM 701 C C . GLY A 1 86 ? -8.703 9.498 18.677 1.00 64.75 86 GLY A C 1
ATOM 702 O O . GLY A 1 86 ? -8.897 10.370 19.515 1.00 64.75 86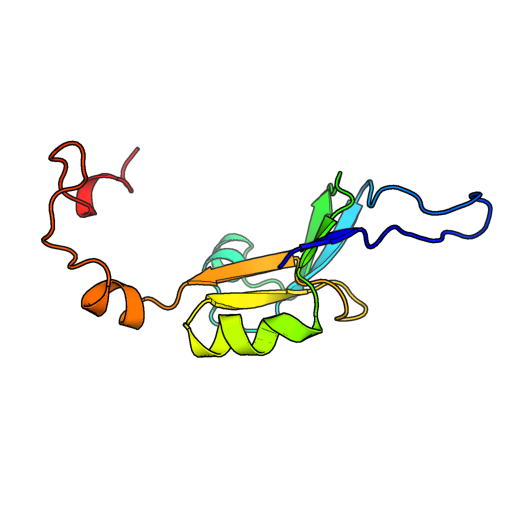 GLY A O 1
ATOM 703 N N . LEU A 1 87 ? -7.745 9.620 17.753 1.00 57.41 87 LEU A N 1
ATOM 704 C CA . LEU A 1 87 ? -6.811 10.756 17.715 1.00 57.41 87 LEU A CA 1
ATOM 705 C C . LEU A 1 87 ? -7.429 12.019 17.108 1.00 57.41 87 LEU A C 1
ATOM 707 O O . LEU A 1 87 ? -6.960 13.131 17.359 1.00 57.41 87 LEU A O 1
ATOM 711 N N . THR A 1 88 ? -8.498 11.868 16.323 1.00 53.69 88 THR A N 1
ATOM 712 C CA . THR A 1 88 ? -9.205 13.022 15.761 1.00 53.69 88 THR A CA 1
ATOM 713 C C . THR A 1 88 ? -9.927 13.812 16.843 1.00 53.69 88 THR A C 1
ATOM 715 O O . THR A 1 88 ? -9.914 15.030 16.767 1.00 53.69 88 THR A O 1
ATOM 718 N N . GLU A 1 89 ? -10.452 13.179 17.894 1.00 53.28 89 GLU A N 1
ATOM 719 C CA . GLU A 1 89 ? -11.152 13.898 18.968 1.00 53.28 89 GLU A CA 1
ATOM 720 C C . GLU A 1 89 ? -10.215 14.782 19.811 1.00 53.28 89 GLU A C 1
ATOM 722 O O . GLU A 1 89 ? -10.626 15.863 20.240 1.00 53.28 89 GLU A O 1
ATOM 727 N N . GLU A 1 90 ? -8.947 14.385 19.980 1.00 53.53 90 GLU A N 1
ATOM 728 C CA . GLU A 1 90 ? -7.928 15.184 20.678 1.00 53.53 90 GLU A CA 1
ATOM 729 C C . GLU A 1 90 ? -7.320 16.296 19.801 1.00 53.53 90 GLU A C 1
ATOM 731 O O . GLU A 1 90 ? -7.037 17.389 20.297 1.00 53.53 90 GLU A O 1
ATOM 736 N N . LEU A 1 91 ? -7.126 16.056 18.496 1.00 54.56 91 LEU A N 1
ATOM 737 C CA . LEU A 1 91 ? -6.439 16.993 17.587 1.00 54.56 91 LEU A CA 1
ATOM 738 C C . LEU A 1 91 ? -7.388 17.908 16.792 1.00 54.56 91 LEU A C 1
ATOM 740 O O . LEU A 1 91 ? -7.024 19.034 16.439 1.00 54.56 91 LEU A O 1
ATOM 744 N N . ILE A 1 92 ? -8.607 17.452 16.505 1.00 56.59 92 ILE A N 1
ATOM 745 C CA . ILE A 1 92 ? -9.666 18.187 15.804 1.00 56.59 92 ILE A CA 1
ATOM 746 C C . ILE A 1 92 ? -10.983 17.908 16.539 1.00 56.59 92 ILE A C 1
ATOM 748 O O . ILE A 1 92 ? -11.723 16.999 16.158 1.00 56.59 92 ILE A O 1
ATOM 752 N N . PRO A 1 93 ? -11.323 18.701 17.571 1.00 54.97 93 PRO A N 1
ATOM 753 C CA . PRO A 1 93 ? -12.589 18.534 18.262 1.00 54.97 93 PRO A CA 1
ATOM 754 C C . PRO A 1 93 ? -13.713 18.526 17.227 1.00 54.97 93 PRO A C 1
ATOM 756 O O . PRO A 1 93 ? -13.817 19.452 16.425 1.00 54.97 93 PRO A O 1
ATOM 759 N N . ILE A 1 94 ? -14.564 17.504 17.248 1.00 55.50 94 ILE A N 1
ATOM 760 C CA . ILE A 1 94 ? -15.712 17.348 16.332 1.00 55.50 94 ILE A CA 1
ATOM 761 C C . ILE A 1 94 ? -16.654 18.571 16.375 1.00 55.50 94 ILE A C 1
ATOM 763 O O . ILE A 1 94 ? -17.398 18.835 15.434 1.00 55.50 94 ILE A O 1
ATOM 767 N N . ASN A 1 95 ? -16.568 19.348 17.462 1.00 55.03 95 ASN A N 1
ATOM 768 C CA . ASN A 1 95 ? -17.285 20.601 17.701 1.00 55.03 95 ASN A CA 1
ATOM 769 C C . ASN A 1 95 ? -16.525 21.868 17.264 1.00 55.03 95 ASN A C 1
ATOM 771 O O . ASN A 1 95 ? -17.012 22.977 17.486 1.00 55.03 95 ASN A O 1
ATOM 775 N N . ARG A 1 96 ? -15.329 21.754 16.672 1.00 52.53 96 ARG A N 1
ATOM 776 C CA . ARG A 1 96 ? -14.606 22.900 16.119 1.00 52.53 96 ARG A CA 1
ATOM 777 C C . ARG A 1 96 ? -15.159 23.184 14.718 1.00 52.53 96 ARG A C 1
ATOM 779 O O . ARG A 1 96 ? -15.120 22.293 13.869 1.00 52.53 96 ARG A O 1
ATOM 786 N N . PRO A 1 97 ? -15.660 24.399 14.443 1.00 53.59 97 PRO A N 1
ATOM 787 C CA . PRO A 1 97 ? -16.063 24.757 13.092 1.00 53.59 97 PRO A CA 1
ATOM 788 C C . PRO A 1 97 ? -14.857 24.631 12.157 1.00 53.59 97 PRO A C 1
ATOM 790 O O . PRO A 1 97 ? -13.728 24.961 12.537 1.00 53.59 97 PRO A O 1
ATOM 793 N N . SER A 1 98 ? -15.092 24.156 10.932 1.00 61.69 98 SER A N 1
ATOM 794 C CA . SER A 1 98 ? -14.067 24.182 9.885 1.00 61.69 98 SER A CA 1
ATOM 795 C C . SER A 1 98 ? -13.517 25.612 9.707 1.00 61.69 98 SER A C 1
ATOM 797 O O . SER A 1 98 ? -14.176 26.577 10.107 1.00 61.69 98 SER A O 1
ATOM 799 N N . PRO A 1 99 ? -12.355 25.805 9.053 1.00 58.03 99 PRO A N 1
ATOM 800 C CA . PRO A 1 99 ? -11.828 27.140 8.730 1.00 58.03 99 PRO A CA 1
ATOM 801 C C . PRO A 1 99 ? -12.816 28.030 7.954 1.00 58.03 99 PRO A C 1
ATOM 803 O O . PRO A 1 99 ? -12.632 29.239 7.865 1.00 58.03 99 PRO A O 1
ATOM 806 N N . TYR A 1 100 ? -13.870 27.418 7.413 1.00 65.50 100 TYR A N 1
ATOM 807 C CA . TYR A 1 100 ? -14.940 28.031 6.639 1.00 65.50 100 TYR A CA 1
ATOM 808 C C . TYR A 1 100 ? -16.274 28.113 7.407 1.00 65.50 100 TYR A C 1
ATOM 810 O O . TYR A 1 100 ? -17.301 28.414 6.810 1.00 65.50 100 TYR A O 1
ATOM 818 N N . GLY A 1 101 ? -16.289 27.825 8.714 1.00 62.62 101 GLY A N 1
ATOM 819 C CA . GLY A 1 101 ? -17.470 27.944 9.577 1.00 62.62 101 GLY A CA 1
ATOM 820 C C . GLY A 1 101 ? -18.452 26.768 9.530 1.00 62.62 101 GLY A C 1
ATOM 821 O O . GLY A 1 101 ? -19.458 26.796 10.231 1.00 62.62 101 GLY A O 1
ATOM 822 N N . TRP A 1 102 ? -18.176 25.726 8.743 1.00 54.84 102 TRP A N 1
ATOM 823 C CA . TRP A 1 102 ? -19.069 24.570 8.608 1.00 54.84 102 TRP A CA 1
ATOM 824 C C . TRP A 1 102 ? -18.893 23.551 9.742 1.00 54.84 102 TRP A C 1
ATOM 826 O O . TRP A 1 102 ? -17.745 23.220 10.068 1.00 54.84 102 TRP A O 1
ATOM 836 N N . PRO A 1 103 ? -19.995 23.014 10.300 1.00 56.69 103 PRO A N 1
ATOM 837 C CA . PRO A 1 103 ? -19.977 21.839 11.163 1.00 56.69 103 PRO A CA 1
ATOM 838 C C . PRO A 1 103 ? -19.388 20.624 10.430 1.00 56.69 103 PRO A C 1
ATOM 840 O O . PRO A 1 103 ? -19.833 20.269 9.338 1.00 56.69 103 PRO A O 1
ATOM 843 N N . ILE A 1 104 ? -18.390 19.968 11.030 1.00 55.28 104 ILE A N 1
ATOM 844 C CA . ILE A 1 104 ? -17.663 18.835 10.419 1.00 55.28 104 ILE A CA 1
ATOM 845 C C . ILE A 1 104 ? -18.601 17.647 10.122 1.00 55.28 104 ILE A C 1
ATOM 847 O O . ILE A 1 104 ? -18.393 16.904 9.165 1.00 55.28 104 ILE A O 1
ATOM 851 N N . ASN A 1 105 ? -19.685 17.505 10.884 1.00 51.56 105 ASN A N 1
ATOM 852 C CA . ASN A 1 105 ? -20.695 16.462 10.701 1.00 51.56 105 ASN A CA 1
ATOM 853 C C . ASN A 1 105 ? -21.553 16.603 9.424 1.00 51.56 105 ASN A C 1
ATOM 855 O O . ASN A 1 105 ? -22.287 15.670 9.112 1.00 51.56 105 ASN A O 1
ATOM 859 N N . GLN A 1 106 ? -21.468 17.710 8.675 1.00 51.06 106 GLN A N 1
ATOM 860 C CA . GLN A 1 106 ? -22.196 17.888 7.407 1.00 51.06 106 GLN A CA 1
ATOM 861 C C . GLN A 1 106 ? -21.361 17.617 6.144 1.00 51.06 106 GLN A C 1
ATOM 863 O O . GLN A 1 106 ? -21.915 17.586 5.050 1.00 51.06 106 GLN A O 1
ATOM 868 N N . LEU A 1 107 ? -20.051 17.373 6.265 1.00 48.91 107 LEU A N 1
ATOM 869 C CA . LEU A 1 107 ? -19.167 17.135 5.112 1.00 48.91 107 LEU A CA 1
ATOM 870 C C . LEU A 1 107 ? -19.299 15.735 4.480 1.00 48.91 107 LEU A C 1
ATOM 872 O O . LEU A 1 107 ? -18.781 15.522 3.392 1.00 48.91 107 LEU A O 1
ATOM 876 N N . TRP A 1 108 ? -19.998 14.798 5.127 1.00 42.81 108 TRP A N 1
ATOM 877 C CA . TRP A 1 108 ? -20.134 13.401 4.678 1.00 42.81 108 TRP A CA 1
ATOM 878 C C . TRP A 1 108 ? -21.458 13.090 3.955 1.00 42.81 108 TRP A C 1
ATOM 880 O O . TRP A 1 108 ? -21.748 11.927 3.690 1.00 42.81 108 TRP A O 1
ATOM 890 N N . LEU A 1 109 ? -22.280 14.108 3.673 1.00 36.56 109 LEU A N 1
ATOM 891 C CA . LEU A 1 109 ? -23.602 13.974 3.035 1.00 36.56 109 LEU A CA 1
ATOM 892 C C . LEU A 1 109 ? -23.673 14.576 1.617 1.00 36.56 109 LEU A C 1
ATOM 894 O O . LEU A 1 109 ? -24.774 14.770 1.102 1.00 36.56 109 LEU A O 1
ATOM 898 N N . ALA A 1 110 ? -22.531 14.867 0.991 1.00 36.44 110 ALA A N 1
ATOM 899 C CA . ALA A 1 110 ? -22.443 15.364 -0.384 1.00 36.44 110 ALA A CA 1
ATOM 900 C C . ALA A 1 110 ? -21.668 14.393 -1.279 1.00 36.44 110 ALA A C 1
ATOM 902 O O . ALA A 1 110 ? -20.656 13.838 -0.794 1.00 36.44 110 ALA A O 1
#

Organism: Chelonia mydas (NCBI:txid8469)

Sequence (110 aa):
MVIDMPEHNPGDMGGTMRLGKRRTVFKTEDSVLRKLYGDEDFVEERHRHRYEVNPELTGCFEEKGLKFVGRDTEGSRMEIIELERGLTEELIPINRPSPYGWPINQLWLA

pLDDT: mean 85.82, std 17.91, range [36.44, 98.5]

InterPro domains:
  IPR004468 CTP synthase [PTHR11550] (1-84)
  IPR017926 Glutamine amidotransferase [PF00117] (8-84)
  IPR029062 Class I glutamine amidotransferase-like [G3DSA:3.40.50.880] (1-90)
  IPR029062 Class I glutamine amidotransferase-like [SSF52317] (9-85)

Foldseek 3Di:
DKDFDFDDDPPDPDGHWQFAKFKKAFPDQPDPVCVVVVVDRIDIDTDGGGMFPDPVCVVVCVVQQFDQGIAGPVRRGRDDTDGDPVNCCVVPPQPDQDPVRHRPVPPVPD

Secondary structure (DSSP, 8-state):
-EEE--B--TT--SPBPEEEEEEEEES-S--HHHHHTTS-SEEEEEEEE-EEE-GGGHHHHHTTTEEEEEEETTS-SEEEEEE-HHHHHHHS-TTSPPTTS--GGGTT--

Radius of gyration: 17.22 Å; chains: 1; bounding box: 40×38×41 Å